Protein AF-A0A8C9TVV1-F1 (afdb_monomer)

Structure (mmCIF, N/CA/C/O backbone):
data_AF-A0A8C9TVV1-F1
#
_entry.id   AF-A0A8C9TVV1-F1
#
loop_
_atom_site.group_PDB
_atom_site.id
_atom_site.type_symbol
_atom_site.label_atom_id
_atom_site.label_alt_id
_atom_site.label_comp_id
_atom_site.label_asym_id
_atom_site.label_entity_id
_atom_site.label_seq_id
_atom_site.pdbx_PDB_ins_code
_atom_site.Cartn_x
_atom_site.Cartn_y
_atom_site.Cartn_z
_atom_site.occupancy
_atom_site.B_iso_or_equiv
_atom_site.auth_seq_id
_atom_site.auth_comp_id
_atom_site.auth_asym_id
_atom_site.auth_atom_id
_atom_site.pdbx_PDB_model_num
ATOM 1 N N . MET A 1 1 ? 16.830 4.412 -60.439 1.00 49.69 1 MET A N 1
ATOM 2 C CA . MET A 1 1 ? 17.272 4.684 -59.055 1.00 49.69 1 MET A CA 1
ATOM 3 C C . MET A 1 1 ? 18.413 3.735 -58.755 1.00 49.69 1 MET A C 1
ATOM 5 O O . MET A 1 1 ? 18.190 2.580 -58.413 1.00 49.69 1 MET A O 1
ATOM 9 N N . ASP A 1 2 ? 19.626 4.200 -59.016 1.00 54.34 2 ASP A N 1
ATOM 10 C CA . ASP A 1 2 ? 20.845 3.400 -59.011 1.00 54.34 2 ASP A CA 1
ATOM 11 C C . ASP A 1 2 ? 21.369 3.214 -57.581 1.00 54.34 2 ASP A C 1
ATOM 13 O O . ASP A 1 2 ? 22.139 4.023 -57.067 1.00 54.34 2 ASP A O 1
ATOM 17 N N . TYR A 1 3 ? 20.977 2.117 -56.930 1.00 61.72 3 TYR A N 1
ATOM 18 C CA . TYR A 1 3 ? 21.606 1.647 -55.690 1.00 61.72 3 TYR A CA 1
ATOM 19 C C . TYR A 1 3 ? 22.957 0.992 -56.003 1.00 61.72 3 TYR A C 1
ATOM 21 O O . TYR A 1 3 ? 23.136 -0.216 -55.888 1.00 61.72 3 TYR A O 1
ATOM 29 N N . ARG A 1 4 ? 23.914 1.798 -56.466 1.00 67.75 4 ARG A N 1
ATOM 30 C CA . ARG A 1 4 ? 25.254 1.331 -56.860 1.00 67.75 4 ARG A CA 1
ATOM 31 C C . ARG A 1 4 ? 26.333 1.632 -55.819 1.00 67.75 4 ARG A C 1
ATOM 33 O O . ARG A 1 4 ? 27.482 1.247 -56.005 1.00 67.75 4 ARG A O 1
ATOM 40 N N . SER A 1 5 ? 25.965 2.286 -54.716 1.00 75.81 5 SER A N 1
ATOM 41 C CA . SER A 1 5 ? 26.865 2.558 -53.598 1.00 75.81 5 SER A CA 1
ATOM 42 C C . SER A 1 5 ? 26.415 1.791 -52.351 1.00 75.81 5 SER A C 1
ATOM 44 O O . SER A 1 5 ? 25.309 2.044 -51.862 1.00 75.81 5 SER A O 1
ATOM 46 N N . PRO A 1 6 ? 27.246 0.886 -51.797 1.00 74.19 6 PRO A N 1
ATOM 47 C CA . PRO A 1 6 ? 26.905 0.142 -50.583 1.00 74.19 6 PRO A CA 1
ATOM 48 C C . PRO A 1 6 ? 26.660 1.077 -49.389 1.00 74.19 6 PRO A C 1
ATOM 50 O O . PRO A 1 6 ? 25.843 0.775 -48.525 1.00 74.19 6 PRO A O 1
ATOM 53 N N . ALA A 1 7 ? 27.279 2.261 -49.382 1.00 79.12 7 ALA A N 1
ATOM 54 C CA . ALA A 1 7 ? 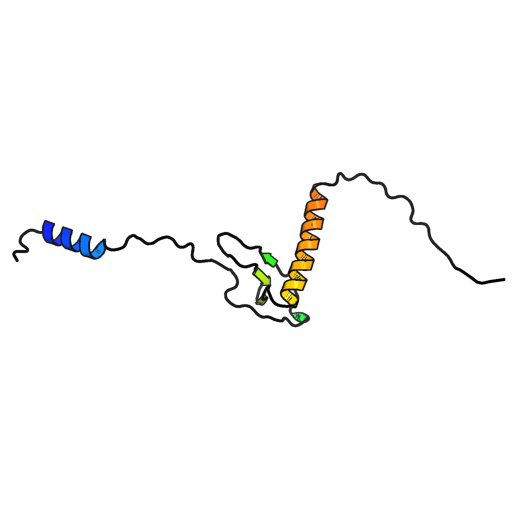27.049 3.282 -48.364 1.00 79.12 7 ALA A CA 1
ATOM 55 C C . ALA A 1 7 ? 25.610 3.829 -48.384 1.00 79.12 7 ALA A C 1
ATOM 57 O O . ALA A 1 7 ? 25.033 4.059 -47.328 1.00 79.12 7 ALA A O 1
ATOM 58 N N . ALA A 1 8 ? 24.998 3.985 -49.563 1.00 80.19 8 ALA A N 1
ATOM 59 C CA . ALA A 1 8 ? 23.624 4.482 -49.676 1.00 80.19 8 ALA A CA 1
ATOM 60 C C . ALA A 1 8 ? 22.602 3.470 -49.131 1.00 80.19 8 ALA A C 1
ATOM 62 O O . ALA A 1 8 ? 21.613 3.854 -48.510 1.00 80.19 8 ALA A O 1
ATOM 63 N N . VAL A 1 9 ? 22.875 2.174 -49.315 1.00 81.06 9 VAL A N 1
ATOM 64 C CA . VAL A 1 9 ? 22.060 1.086 -48.756 1.00 81.06 9 VAL A CA 1
ATOM 65 C C . VAL A 1 9 ? 22.163 1.071 -47.230 1.00 81.06 9 VAL A C 1
ATOM 67 O O . VAL A 1 9 ? 21.144 0.974 -46.552 1.00 81.06 9 VAL A O 1
ATOM 70 N N . LEU A 1 10 ? 23.373 1.234 -46.686 1.00 80.06 10 LEU A N 1
ATOM 71 C CA . LEU A 1 10 ? 23.598 1.300 -45.239 1.00 80.06 10 LEU A CA 1
ATOM 72 C C . LEU A 1 10 ? 22.923 2.522 -44.604 1.00 80.06 10 LEU A C 1
ATOM 74 O O . LEU A 1 10 ? 22.293 2.391 -43.559 1.00 80.06 10 LEU A O 1
ATOM 78 N N . ILE A 1 11 ? 22.994 3.688 -45.251 1.00 78.75 11 ILE A N 1
ATOM 79 C CA . ILE A 1 11 ? 22.336 4.912 -44.773 1.00 78.75 11 ILE A CA 1
ATOM 80 C C . ILE A 1 11 ? 20.809 4.745 -44.766 1.00 78.75 11 ILE A C 1
ATOM 82 O O . ILE A 1 11 ? 20.168 5.102 -43.781 1.00 78.75 11 ILE A O 1
ATOM 86 N N . MET A 1 12 ? 20.220 4.139 -45.804 1.00 76.62 12 MET A N 1
ATOM 87 C CA . MET A 1 12 ? 18.781 3.836 -45.828 1.00 76.62 12 MET A CA 1
ATOM 88 C C . MET A 1 12 ? 18.374 2.830 -44.742 1.00 76.62 12 MET A C 1
ATOM 90 O O . MET A 1 12 ? 17.334 3.007 -44.114 1.00 76.62 12 MET A O 1
ATOM 94 N N . LEU A 1 13 ? 19.198 1.815 -44.464 1.00 74.75 13 LEU A N 1
ATOM 95 C CA . LEU A 1 13 ? 18.976 0.860 -43.369 1.00 74.75 13 LEU A CA 1
ATOM 96 C C . LEU A 1 13 ? 19.018 1.530 -41.992 1.00 74.75 13 LEU A C 1
ATOM 98 O O . LEU A 1 13 ? 18.177 1.238 -41.149 1.00 74.75 13 LEU A O 1
ATOM 102 N N . VAL A 1 14 ? 19.953 2.456 -41.768 1.00 78.38 14 VAL A N 1
ATOM 103 C CA . VAL A 1 14 ? 20.040 3.221 -40.514 1.00 78.38 14 VAL A CA 1
ATOM 104 C C . VAL A 1 14 ? 18.848 4.165 -40.357 1.00 78.38 14 VAL A C 1
ATOM 106 O O . VAL A 1 14 ? 18.345 4.307 -39.251 1.00 78.38 14 VAL A O 1
ATOM 109 N N . LEU A 1 15 ? 18.347 4.766 -41.438 1.00 72.88 15 LEU A N 1
ATOM 110 C CA . LEU A 1 15 ? 17.142 5.602 -41.387 1.00 72.88 15 LEU A CA 1
ATOM 111 C C . LEU A 1 15 ? 15.863 4.779 -41.150 1.00 72.88 15 LEU A C 1
ATOM 113 O O . LEU A 1 15 ? 14.973 5.242 -40.445 1.00 72.88 15 LEU A O 1
ATOM 117 N N . LEU A 1 16 ? 15.788 3.554 -41.684 1.00 70.25 16 LEU A N 1
ATOM 118 C CA . LEU A 1 16 ? 14.673 2.624 -41.453 1.00 70.25 16 LEU A CA 1
ATOM 119 C C . LEU A 1 16 ? 14.710 1.973 -40.058 1.00 70.25 16 LEU A C 1
ATOM 121 O O . LEU A 1 16 ? 13.653 1.694 -39.502 1.00 70.25 16 LEU A O 1
ATOM 125 N N . CYS A 1 17 ? 15.898 1.748 -39.483 1.00 68.81 17 CYS A N 1
ATOM 126 C CA . CYS A 1 17 ? 16.068 1.185 -38.134 1.00 68.81 17 CYS A CA 1
ATOM 127 C C . CYS A 1 17 ? 16.210 2.241 -37.022 1.00 68.81 17 CYS A C 1
ATOM 129 O O . CYS A 1 17 ? 16.115 1.894 -35.849 1.00 68.81 17 CYS A O 1
ATOM 131 N N . GLY A 1 18 ? 16.501 3.496 -37.369 1.00 59.00 18 GLY A N 1
ATOM 132 C CA . GLY A 1 18 ? 16.783 4.589 -36.430 1.00 59.00 18 GLY A CA 1
ATOM 133 C C . GLY A 1 18 ? 15.601 5.522 -36.169 1.00 59.00 18 GLY A C 1
ATOM 134 O O . GLY A 1 18 ? 15.738 6.471 -35.397 1.00 59.00 18 GLY A O 1
ATOM 135 N N . GLY A 1 19 ? 14.454 5.275 -36.806 1.00 61.12 19 GLY A N 1
ATOM 136 C CA . GLY A 1 19 ? 13.196 5.921 -36.453 1.00 61.12 19 GLY A CA 1
ATOM 137 C C . GLY A 1 19 ? 12.737 5.455 -35.072 1.00 61.12 19 GLY A C 1
ATOM 138 O O . GLY A 1 19 ? 12.566 4.263 -34.849 1.00 61.12 19 GLY A O 1
ATOM 139 N N . ASP A 1 20 ? 12.546 6.419 -34.173 1.00 59.47 20 ASP A N 1
ATOM 140 C CA . ASP A 1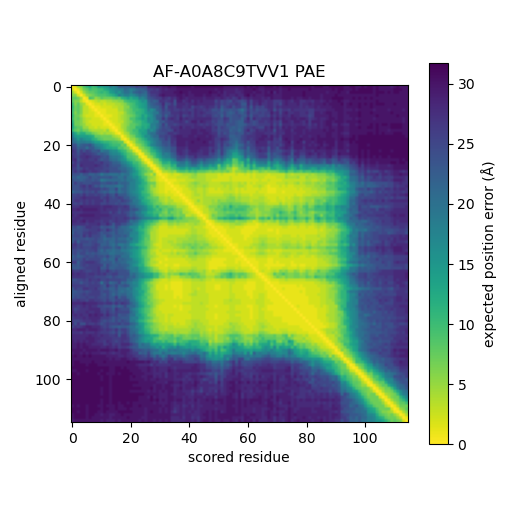 20 ? 11.942 6.287 -32.843 1.00 59.47 20 ASP A CA 1
ATOM 141 C C . ASP A 1 20 ? 12.825 5.740 -31.709 1.00 59.47 20 ASP A C 1
ATOM 143 O O . ASP A 1 20 ? 12.459 4.810 -30.995 1.00 59.47 20 ASP A O 1
ATOM 147 N N . LEU A 1 21 ? 13.921 6.446 -31.400 1.00 54.75 21 LEU A N 1
ATOM 148 C CA . LEU A 1 21 ? 14.432 6.496 -30.018 1.00 54.75 21 LEU A CA 1
ATOM 149 C C . LEU A 1 21 ? 13.896 7.725 -29.265 1.00 54.75 21 LEU A C 1
ATOM 151 O O . LEU A 1 21 ? 14.626 8.434 -28.584 1.00 54.75 21 LEU A O 1
ATOM 155 N N . ASN A 1 22 ? 12.588 7.963 -29.371 1.00 57.41 22 ASN A N 1
ATOM 156 C CA . ASN A 1 22 ? 11.836 8.748 -28.392 1.00 57.41 22 ASN A CA 1
ATOM 157 C C . ASN A 1 22 ? 11.054 7.791 -27.489 1.00 57.41 22 ASN A C 1
ATOM 159 O O . ASN A 1 22 ? 9.861 7.962 -27.251 1.00 57.41 22 ASN A O 1
ATOM 163 N N . THR A 1 23 ? 11.710 6.754 -26.966 1.00 51.62 23 THR A N 1
ATOM 164 C CA . THR A 1 23 ? 11.173 6.057 -25.801 1.00 51.62 23 THR A CA 1
ATOM 165 C C . THR A 1 23 ? 11.369 6.985 -24.614 1.00 51.62 23 THR A C 1
ATOM 167 O O . THR A 1 23 ? 12.354 6.883 -23.882 1.00 51.62 23 THR A O 1
ATOM 170 N N . ALA A 1 24 ? 10.441 7.930 -24.442 1.00 53.00 24 ALA A N 1
ATOM 171 C CA . ALA A 1 24 ? 10.196 8.512 -23.140 1.00 53.00 24 ALA A CA 1
ATOM 172 C C . ALA A 1 24 ? 10.088 7.324 -22.182 1.00 53.00 24 ALA A C 1
ATOM 174 O O . ALA A 1 24 ? 9.179 6.500 -22.316 1.00 53.00 24 ALA A O 1
ATOM 175 N N . MET A 1 25 ? 11.065 7.174 -21.285 1.00 52.25 25 MET A N 1
ATOM 176 C CA . MET A 1 25 ? 10.980 6.228 -20.184 1.00 52.25 25 MET A CA 1
ATOM 177 C C . MET A 1 25 ? 9.856 6.731 -19.282 1.00 52.25 25 MET A C 1
ATOM 179 O O . MET A 1 25 ? 10.087 7.377 -18.267 1.00 52.25 25 MET A O 1
ATOM 183 N N . SER A 1 26 ? 8.611 6.492 -19.691 1.00 54.25 26 SER A N 1
ATOM 184 C CA . SER A 1 26 ? 7.491 6.493 -18.776 1.00 54.25 26 SER A CA 1
ATOM 185 C C . SER A 1 26 ? 7.871 5.438 -17.755 1.00 54.25 26 SER A C 1
ATOM 187 O O . SER A 1 26 ? 7.995 4.257 -18.097 1.00 54.25 26 SER A O 1
ATOM 189 N N . ILE A 1 27 ? 8.186 5.878 -16.536 1.00 59.72 27 ILE A N 1
ATOM 190 C CA . ILE A 1 27 ? 8.309 4.999 -15.382 1.00 59.72 27 ILE A CA 1
ATOM 191 C C . ILE A 1 27 ? 6.943 4.329 -15.285 1.00 59.72 27 ILE A C 1
ATOM 193 O O . ILE A 1 27 ? 5.991 4.883 -14.746 1.00 59.72 27 ILE A O 1
ATOM 197 N N . ARG A 1 28 ? 6.809 3.181 -15.951 1.00 65.25 28 ARG A N 1
ATOM 198 C CA . ARG A 1 28 ? 5.597 2.382 -15.927 1.00 65.25 28 ARG A CA 1
ATOM 199 C C . ARG A 1 28 ? 5.431 1.995 -14.472 1.00 65.25 28 ARG A C 1
ATOM 201 O O . ARG A 1 28 ? 6.341 1.366 -13.932 1.00 65.25 28 ARG A O 1
ATOM 208 N N . GLU A 1 29 ? 4.340 2.426 -13.851 1.00 72.81 29 GLU A N 1
ATOM 209 C CA . GLU A 1 29 ? 4.110 2.161 -12.435 1.00 72.81 29 GLU A CA 1
ATOM 210 C C . GLU A 1 29 ? 4.324 0.664 -12.142 1.00 72.81 29 GLU A C 1
ATOM 212 O O . GLU A 1 29 ? 3.822 -0.212 -12.850 1.00 72.81 29 GLU A O 1
ATOM 217 N N . ARG A 1 30 ? 5.140 0.379 -11.128 1.00 82.31 30 ARG A N 1
ATOM 218 C CA . ARG A 1 30 ? 5.504 -0.947 -10.625 1.00 82.31 30 ARG A CA 1
ATOM 219 C C . ARG A 1 30 ? 4.878 -1.150 -9.252 1.00 82.31 30 ARG A C 1
ATOM 221 O O . ARG A 1 30 ? 5.566 -1.274 -8.244 1.00 82.31 30 ARG A O 1
ATOM 228 N N . CYS A 1 31 ? 3.556 -1.144 -9.231 1.00 89.19 31 CYS A N 1
ATOM 229 C CA . CYS A 1 31 ? 2.776 -1.536 -8.070 1.00 89.19 31 CYS A CA 1
ATOM 230 C C . CYS A 1 31 ? 2.895 -3.056 -7.842 1.00 89.19 31 CYS A C 1
ATOM 232 O O . CYS A 1 31 ? 2.821 -3.826 -8.797 1.00 89.19 31 CYS A O 1
ATOM 234 N N . GLU A 1 32 ? 3.050 -3.493 -6.588 1.00 90.06 32 GLU A N 1
ATOM 235 C CA . GLU A 1 32 ? 3.069 -4.920 -6.218 1.00 90.06 32 GLU A CA 1
ATOM 236 C C . GLU A 1 32 ? 1.697 -5.564 -6.468 1.00 90.06 32 GLU A C 1
ATOM 238 O O . GLU A 1 32 ? 1.574 -6.601 -7.116 1.00 90.06 32 GLU A O 1
ATOM 243 N N . CYS A 1 33 ? 0.644 -4.898 -6.002 1.00 90.94 33 CYS A N 1
ATOM 244 C CA . CYS A 1 33 ? -0.738 -5.285 -6.238 1.00 90.94 33 CYS A CA 1
ATOM 245 C C . CYS A 1 33 ? -1.211 -4.890 -7.642 1.00 90.94 33 CYS A C 1
ATOM 247 O O . CYS A 1 33 ? -1.354 -3.702 -7.934 1.00 90.94 33 CYS A O 1
ATOM 249 N N . LEU A 1 34 ? -1.511 -5.890 -8.476 1.00 89.00 34 LEU A N 1
ATOM 250 C CA . LEU A 1 34 ? -2.178 -5.714 -9.775 1.00 89.00 34 LEU A CA 1
ATOM 251 C C . LEU A 1 34 ? -3.705 -5.791 -9.657 1.00 89.00 34 LEU A C 1
ATOM 253 O O . LEU A 1 34 ? -4.423 -5.076 -10.348 1.00 89.00 34 LEU A O 1
ATOM 257 N N . GLU A 1 35 ? -4.193 -6.638 -8.753 1.00 90.94 35 GLU A N 1
ATOM 258 C CA . GLU A 1 35 ? -5.611 -6.813 -8.450 1.00 90.94 35 GLU A CA 1
ATOM 259 C C . GLU A 1 35 ? -5.845 -6.620 -6.955 1.00 90.94 35 GLU A C 1
ATOM 261 O O . GLU A 1 35 ? -4.955 -6.865 -6.139 1.00 90.94 35 GLU A O 1
ATOM 266 N N . THR A 1 36 ? -7.045 -6.173 -6.586 1.00 94.25 36 THR A N 1
ATOM 267 C CA . THR A 1 36 ? -7.407 -5.942 -5.186 1.00 94.25 36 THR A CA 1
ATOM 268 C C . THR A 1 36 ? -8.774 -6.525 -4.865 1.00 94.25 36 THR A C 1
ATOM 270 O O . THR A 1 36 ? -9.640 -6.630 -5.733 1.00 94.25 36 THR A O 1
ATOM 273 N N . VAL A 1 37 ? -8.977 -6.888 -3.600 1.00 93.81 37 VAL A N 1
ATOM 274 C CA . VAL A 1 37 ? -10.284 -7.290 -3.070 1.00 93.81 37 VAL A CA 1
ATOM 275 C C . VAL A 1 37 ? -10.815 -6.230 -2.112 1.00 93.81 37 VAL A C 1
ATOM 277 O O . VAL A 1 37 ? -10.059 -5.631 -1.350 1.00 93.81 37 VAL A O 1
ATOM 280 N N . ASP A 1 38 ? -12.127 -6.013 -2.095 1.00 93.81 38 ASP A N 1
ATOM 281 C CA . ASP A 1 38 ? -12.743 -5.006 -1.216 1.00 93.81 38 ASP A CA 1
ATOM 282 C C . ASP A 1 38 ? -12.977 -5.492 0.215 1.00 93.81 38 ASP A C 1
ATOM 284 O O . ASP A 1 38 ? -13.199 -4.695 1.135 1.00 93.81 38 ASP A O 1
ATOM 288 N N . LYS A 1 39 ? -12.999 -6.812 0.413 1.00 90.44 39 LYS A N 1
ATOM 289 C CA . LYS A 1 39 ? -13.342 -7.407 1.697 1.00 90.44 39 LYS A CA 1
ATOM 290 C C . LYS A 1 39 ? -12.616 -8.719 1.911 1.00 90.44 39 LYS A C 1
ATOM 292 O O . LYS A 1 39 ? -12.659 -9.619 1.080 1.00 90.44 39 LYS A O 1
ATOM 297 N N . LEU A 1 40 ? -12.048 -8.838 3.097 1.00 87.06 40 LEU A N 1
ATOM 298 C CA . LEU A 1 40 ? -11.463 -10.052 3.626 1.00 87.06 40 LEU A CA 1
ATOM 299 C C . LEU A 1 40 ? -12.340 -10.592 4.748 1.00 87.06 40 LEU A C 1
ATOM 301 O O . LEU A 1 40 ? -12.957 -9.849 5.526 1.00 87.06 40 LEU A O 1
ATOM 305 N N . THR A 1 41 ? -12.419 -11.916 4.810 1.00 86.00 41 THR A N 1
ATOM 306 C CA . THR A 1 41 ? -13.041 -12.601 5.944 1.00 86.00 41 THR A CA 1
ATOM 307 C C . THR A 1 41 ? -12.120 -12.523 7.158 1.00 86.00 41 THR A C 1
ATOM 309 O O . THR A 1 41 ? -10.907 -12.421 7.012 1.00 86.00 41 THR A O 1
ATOM 312 N N . TRP A 1 42 ? -12.674 -12.595 8.373 1.00 77.75 42 TRP A N 1
ATOM 313 C CA . TRP A 1 42 ? -11.906 -12.451 9.620 1.00 77.75 42 TRP A CA 1
ATOM 314 C C . TRP A 1 42 ? -10.674 -13.371 9.699 1.00 77.75 42 TRP A C 1
ATOM 316 O O . TRP A 1 42 ? -9.628 -12.960 10.180 1.00 77.75 42 TRP A O 1
ATOM 326 N N . ARG A 1 43 ? -10.763 -14.589 9.146 1.00 78.19 43 ARG A N 1
ATOM 327 C CA . ARG A 1 43 ? -9.653 -15.559 9.102 1.00 78.19 43 ARG A CA 1
ATOM 328 C C . ARG A 1 43 ? -8.492 -15.155 8.187 1.00 78.19 43 ARG A C 1
ATOM 330 O O . ARG A 1 43 ? -7.409 -15.703 8.325 1.00 78.19 43 ARG A O 1
ATOM 337 N N . GLN A 1 44 ? -8.725 -14.249 7.242 1.00 75.75 44 GLN A N 1
ATOM 338 C CA . GLN A 1 44 ? -7.727 -13.766 6.281 1.00 75.75 44 GLN A CA 1
ATOM 339 C C . GLN A 1 44 ? -7.071 -12.458 6.736 1.00 75.75 44 GLN A C 1
ATOM 341 O O . GLN A 1 44 ? -6.179 -11.950 6.060 1.00 75.75 44 GLN A O 1
ATOM 346 N N . ILE A 1 45 ? -7.520 -11.896 7.862 1.00 73.12 45 ILE A N 1
ATOM 347 C CA . ILE A 1 45 ? -6.927 -10.700 8.447 1.00 73.12 45 ILE A CA 1
ATOM 348 C C . ILE A 1 45 ? -5.682 -11.143 9.230 1.00 73.12 45 ILE A C 1
ATOM 350 O O . ILE A 1 45 ? -5.762 -11.409 10.425 1.00 73.12 45 ILE A O 1
ATOM 354 N N . THR A 1 46 ? -4.558 -11.304 8.531 1.00 75.31 46 THR A N 1
ATOM 355 C CA . THR A 1 46 ? -3.234 -11.578 9.130 1.00 75.31 46 THR A CA 1
ATOM 356 C C . THR A 1 46 ? -2.345 -10.335 9.016 1.00 75.31 46 THR A C 1
ATOM 358 O O . THR A 1 46 ? -2.866 -9.262 8.724 1.00 75.31 46 THR A O 1
ATOM 361 N N . ASP A 1 47 ? -1.035 -10.437 9.270 1.00 81.00 47 ASP A N 1
ATOM 362 C CA . ASP A 1 47 ? -0.109 -9.300 9.146 1.00 81.00 47 ASP A CA 1
ATOM 363 C C . ASP A 1 47 ? -0.186 -8.661 7.751 1.00 81.00 47 ASP A C 1
ATOM 365 O O . ASP A 1 47 ? 0.272 -9.234 6.760 1.00 81.00 47 ASP A O 1
ATOM 369 N N . PHE A 1 48 ? -0.792 -7.472 7.682 1.00 87.31 48 PHE A N 1
ATOM 370 C CA . PHE A 1 48 ? -0.788 -6.639 6.486 1.00 87.31 48 PHE A CA 1
ATOM 371 C C . PHE A 1 48 ? 0.402 -5.700 6.524 1.00 87.31 48 PHE A C 1
ATOM 373 O O . PHE A 1 48 ? 0.677 -5.054 7.536 1.00 87.31 48 PHE A O 1
ATOM 380 N N . GLN A 1 49 ? 1.035 -5.549 5.373 1.00 90.38 49 GLN A N 1
ATOM 381 C CA . GLN A 1 49 ? 1.966 -4.478 5.106 1.00 90.38 49 GLN A CA 1
ATOM 382 C C . GLN A 1 49 ? 1.223 -3.350 4.390 1.00 90.38 49 GLN A C 1
ATOM 384 O O . GLN A 1 49 ? 0.534 -3.567 3.391 1.00 90.38 49 GLN A O 1
ATOM 389 N N . VAL A 1 50 ? 1.356 -2.140 4.928 1.00 92.00 50 VAL A N 1
ATOM 390 C CA . VAL A 1 50 ? 0.869 -0.917 4.292 1.00 92.00 50 VAL A CA 1
ATOM 391 C C . VAL A 1 50 ? 2.068 -0.218 3.667 1.00 92.00 50 VAL A C 1
ATOM 393 O O . VAL A 1 50 ? 2.950 0.260 4.380 1.00 92.00 50 VAL A O 1
ATOM 396 N N . THR A 1 51 ? 2.095 -0.167 2.340 1.00 91.75 51 THR A N 1
ATOM 397 C CA . THR A 1 51 ? 3.126 0.521 1.561 1.00 91.75 51 THR A CA 1
ATOM 398 C C . THR A 1 51 ? 2.551 1.847 1.057 1.00 91.75 51 THR A C 1
ATOM 400 O O . THR A 1 51 ? 1.545 1.839 0.340 1.00 91.75 51 THR A O 1
ATOM 403 N N . PRO A 1 52 ? 3.124 3.002 1.439 1.00 91.56 52 PRO A N 1
ATOM 404 C CA . PRO A 1 52 ? 2.642 4.303 0.988 1.00 91.56 52 PRO A CA 1
ATOM 405 C C . PRO A 1 52 ? 2.932 4.529 -0.503 1.00 91.56 52 PRO A C 1
ATOM 407 O O . PRO A 1 52 ? 3.724 3.817 -1.119 1.00 91.56 52 PRO A O 1
ATOM 410 N N . ARG A 1 53 ? 2.300 5.561 -1.074 1.00 91.75 53 ARG A N 1
ATOM 411 C CA . ARG A 1 53 ? 2.553 5.993 -2.458 1.00 91.75 53 ARG A CA 1
ATOM 412 C C . ARG A 1 53 ? 4.034 6.326 -2.659 1.00 91.75 53 ARG A C 1
ATOM 414 O O . ARG A 1 53 ? 4.668 6.895 -1.771 1.00 91.75 53 ARG A O 1
ATOM 421 N N . SER A 1 54 ? 4.557 6.019 -3.839 1.00 88.88 54 SER A N 1
ATOM 422 C CA . SER A 1 54 ? 5.934 6.299 -4.253 1.00 88.88 54 SER A CA 1
ATOM 423 C C . SER A 1 54 ? 5.995 6.708 -5.728 1.00 88.88 54 SER A C 1
ATOM 425 O O . SER A 1 54 ? 5.013 6.580 -6.454 1.00 88.88 54 SER A O 1
ATOM 427 N N . GLU A 1 55 ? 7.166 7.144 -6.196 1.00 88.25 55 GLU A N 1
ATOM 428 C CA . GLU A 1 55 ? 7.417 7.440 -7.619 1.00 88.25 55 GLU A CA 1
ATOM 429 C C . GLU A 1 55 ? 7.208 6.220 -8.529 1.00 88.25 55 GLU A C 1
ATOM 431 O O . GLU A 1 55 ? 6.922 6.361 -9.714 1.00 88.25 55 GLU A O 1
ATOM 436 N N . LEU A 1 56 ? 7.340 5.013 -7.967 1.00 88.25 56 LEU A N 1
ATOM 437 C CA . LEU A 1 56 ? 7.140 3.761 -8.685 1.00 88.25 56 LEU A CA 1
ATOM 438 C C . LEU A 1 56 ? 5.690 3.274 -8.618 1.00 88.25 56 LEU A C 1
ATOM 440 O O . LEU A 1 56 ? 5.299 2.481 -9.460 1.00 88.25 56 LEU A O 1
ATOM 444 N N . CYS A 1 57 ? 4.888 3.707 -7.646 1.00 89.12 57 CYS A N 1
ATOM 445 C CA . CYS A 1 57 ? 3.489 3.304 -7.521 1.00 89.12 57 CYS A CA 1
ATOM 446 C C . CYS A 1 57 ? 2.681 4.420 -6.856 1.00 89.12 57 CYS A C 1
ATOM 448 O O . CYS A 1 57 ? 2.836 4.689 -5.662 1.00 89.12 57 CYS A O 1
ATOM 450 N N . ASN A 1 58 ? 1.774 5.045 -7.606 1.00 89.44 58 ASN A N 1
ATOM 451 C CA . ASN A 1 58 ? 1.009 6.206 -7.143 1.00 89.44 58 ASN A CA 1
ATOM 452 C C . ASN A 1 58 ? -0.214 5.830 -6.273 1.00 89.44 58 ASN A C 1
ATOM 454 O O . ASN A 1 58 ? -1.074 6.656 -5.958 1.00 89.44 58 ASN A O 1
ATOM 458 N N . SER A 1 59 ? -0.311 4.570 -5.851 1.00 89.19 59 SER A N 1
ATOM 459 C CA . SER A 1 59 ? -1.386 4.069 -4.995 1.00 89.19 59 SER A CA 1
ATOM 460 C C . SER A 1 59 ? -0.831 3.543 -3.672 1.00 89.19 59 SER A C 1
ATOM 462 O O . SER A 1 59 ? 0.301 3.074 -3.601 1.00 89.19 59 SER A O 1
ATOM 464 N N . VAL A 1 60 ? -1.614 3.672 -2.596 1.00 93.50 60 VAL A N 1
ATOM 465 C CA . VAL A 1 60 ? -1.289 3.009 -1.325 1.00 93.50 60 VAL A CA 1
ATOM 466 C C . VAL A 1 60 ? -1.566 1.525 -1.509 1.00 93.50 60 VAL A C 1
ATOM 468 O O . VAL A 1 60 ? -2.641 1.162 -1.983 1.00 93.50 60 VAL A O 1
ATOM 471 N N . GLN A 1 61 ? -0.632 0.669 -1.114 1.00 94.31 61 GLN A N 1
ATOM 472 C CA . GLN A 1 61 ? -0.800 -0.775 -1.223 1.00 94.31 61 GLN A CA 1
ATOM 473 C C . GLN A 1 61 ? -1.005 -1.379 0.157 1.00 94.31 61 GLN A C 1
ATOM 475 O O . GLN A 1 61 ? -0.260 -1.089 1.090 1.00 94.31 61 GLN A O 1
ATOM 480 N N . ILE A 1 62 ? -2.035 -2.210 0.289 1.00 93.81 62 ILE A N 1
ATOM 481 C CA . ILE A 1 62 ? -2.291 -2.990 1.498 1.00 93.81 62 ILE A CA 1
ATOM 482 C C . ILE A 1 62 ? -2.162 -4.447 1.090 1.00 93.81 62 ILE A C 1
ATOM 484 O O . ILE A 1 62 ? -3.092 -5.026 0.528 1.00 93.81 62 ILE A O 1
ATOM 488 N N . THR A 1 63 ? -0.988 -5.016 1.327 1.00 91.81 63 THR A N 1
ATOM 489 C CA . THR A 1 63 ? -0.656 -6.381 0.922 1.00 91.81 63 THR A CA 1
ATOM 490 C C . THR A 1 63 ? -0.578 -7.283 2.143 1.00 91.81 63 THR A C 1
ATOM 492 O O . THR A 1 63 ? -0.159 -6.895 3.231 1.00 91.81 63 THR A O 1
ATOM 495 N N . ASN A 1 64 ? -1.036 -8.503 1.964 1.00 86.81 64 ASN A N 1
ATOM 496 C CA . ASN A 1 64 ? -0.756 -9.652 2.803 1.00 86.81 64 ASN A CA 1
ATOM 497 C C . ASN A 1 64 ? -0.187 -10.699 1.846 1.00 86.81 64 ASN A C 1
ATOM 499 O O . ASN A 1 64 ? -0.596 -10.704 0.691 1.00 86.81 64 ASN A O 1
ATOM 503 N N . GLN A 1 65 ? 0.703 -11.587 2.298 1.00 80.12 65 GLN A N 1
ATOM 504 C CA . GLN A 1 65 ? 1.495 -12.553 1.507 1.00 80.12 65 GLN A CA 1
ATOM 505 C C . GLN A 1 65 ? 0.808 -13.199 0.281 1.00 80.12 65 GLN A C 1
ATOM 507 O O . GLN A 1 65 ? 1.493 -13.704 -0.604 1.00 80.12 65 GLN A O 1
ATOM 512 N N . LYS A 1 66 ? -0.529 -13.264 0.246 1.00 83.00 66 LYS A N 1
ATOM 513 C CA . LYS A 1 66 ? -1.330 -13.836 -0.844 1.00 83.00 66 LYS A CA 1
ATOM 514 C C . LYS A 1 66 ? -2.400 -12.909 -1.430 1.00 83.00 66 LYS A C 1
ATOM 516 O O . LYS A 1 66 ? -3.005 -13.283 -2.429 1.00 83.00 66 LYS A O 1
ATOM 521 N N . VAL A 1 67 ? -2.723 -11.784 -0.790 1.00 89.25 67 VAL A N 1
ATOM 522 C CA . VAL A 1 67 ? -3.885 -10.964 -1.158 1.00 89.25 67 VAL A CA 1
ATOM 523 C C . VAL A 1 67 ? -3.610 -9.482 -0.964 1.00 89.25 67 VAL A C 1
ATOM 525 O O . VAL A 1 67 ? -3.150 -9.052 0.090 1.00 89.25 67 VAL A O 1
ATOM 528 N N . CYS A 1 68 ? -4.016 -8.701 -1.956 1.00 93.25 68 CYS A N 1
ATOM 529 C CA . CYS A 1 68 ? -4.041 -7.253 -1.891 1.00 93.25 68 CYS A CA 1
ATOM 530 C C . CYS A 1 68 ? -5.445 -6.752 -1.555 1.00 93.25 68 CYS A C 1
ATOM 532 O O . CYS A 1 68 ? -6.420 -7.072 -2.237 1.00 93.25 68 CYS A O 1
ATOM 534 N N . LEU A 1 69 ? -5.556 -5.956 -0.498 1.00 94.00 69 LEU A N 1
ATOM 535 C CA . LEU A 1 69 ? -6.800 -5.314 -0.098 1.00 94.00 69 LEU A CA 1
ATOM 536 C C . LEU A 1 69 ? -6.903 -3.934 -0.755 1.00 94.00 69 LEU A C 1
ATOM 538 O O . LEU A 1 69 ? -5.943 -3.165 -0.761 1.00 94.00 69 LEU A O 1
ATOM 542 N N . ASN A 1 70 ? -8.088 -3.595 -1.258 1.00 95.38 70 ASN A N 1
ATOM 543 C CA . ASN A 1 70 ? -8.352 -2.277 -1.816 1.00 95.38 70 ASN A CA 1
ATOM 544 C C . ASN A 1 70 ? -8.229 -1.207 -0.708 1.00 95.38 70 ASN A C 1
ATOM 546 O O . ASN A 1 70 ? -9.020 -1.246 0.249 1.00 95.38 70 ASN A O 1
ATOM 550 N N . PRO A 1 71 ? -7.302 -0.234 -0.821 1.00 94.12 71 PRO A N 1
ATOM 551 C CA . PRO A 1 71 ? -7.145 0.835 0.165 1.00 94.12 71 PRO A CA 1
ATOM 552 C C . PRO A 1 71 ? -8.409 1.688 0.318 1.00 94.12 71 PRO A C 1
ATOM 554 O O . PRO A 1 71 ? -8.701 2.157 1.419 1.00 94.12 71 PRO A O 1
ATOM 557 N N . GLU A 1 72 ? -9.211 1.826 -0.739 1.00 95.88 72 GLU A N 1
ATOM 558 C CA . GLU A 1 72 ? -10.417 2.653 -0.729 1.00 95.88 72 GLU A CA 1
ATOM 559 C C . GLU A 1 72 ? -11.640 1.969 -0.107 1.00 95.88 72 GLU A C 1
ATOM 561 O O . GLU A 1 72 ? -12.633 2.634 0.222 1.00 95.88 72 GLU A O 1
ATOM 566 N N . SER A 1 73 ? -11.558 0.655 0.117 1.00 95.50 73 SER A N 1
ATOM 567 C CA . SER A 1 73 ? -12.604 -0.118 0.781 1.00 95.50 73 SER A CA 1
ATOM 568 C C . SER A 1 73 ? -12.778 0.293 2.250 1.00 95.50 73 SER A C 1
ATOM 570 O O . SER A 1 73 ? -11.885 0.855 2.891 1.00 95.50 73 SER A O 1
ATOM 572 N N . ARG A 1 74 ? -13.930 -0.042 2.854 1.00 95.00 74 ARG A N 1
ATOM 573 C CA . ARG A 1 74 ? -14.158 0.211 4.292 1.00 95.00 74 ARG A CA 1
ATOM 574 C C . ARG A 1 74 ? -13.106 -0.458 5.180 1.00 95.00 74 ARG A C 1
ATOM 576 O O . ARG A 1 74 ? -12.752 0.105 6.213 1.00 95.00 74 ARG A O 1
ATOM 583 N N . GLN A 1 75 ? -12.663 -1.666 4.827 1.00 91.88 75 GLN A N 1
ATOM 584 C CA . GLN A 1 75 ? -11.622 -2.365 5.583 1.00 91.88 75 GLN A CA 1
ATOM 585 C C . GLN A 1 75 ? -10.250 -1.733 5.336 1.00 91.88 75 GLN A C 1
ATOM 587 O O . GLN A 1 75 ? -9.545 -1.467 6.306 1.00 91.88 75 GLN A O 1
ATOM 592 N N . GLY A 1 76 ? -9.922 -1.398 4.085 1.00 93.38 76 GLY A N 1
ATOM 593 C CA . GLY A 1 76 ? -8.673 -0.723 3.730 1.00 93.38 76 GLY A CA 1
ATOM 594 C C . GLY A 1 76 ? -8.489 0.593 4.481 1.00 93.38 76 GLY A C 1
ATOM 595 O O . GLY A 1 76 ? -7.455 0.808 5.109 1.00 93.38 76 GLY A O 1
ATOM 596 N N . LYS A 1 77 ? -9.532 1.427 4.543 1.00 95.12 77 LYS A N 1
ATOM 597 C CA . LYS A 1 77 ? -9.520 2.686 5.312 1.00 95.12 77 LYS A CA 1
ATOM 598 C C . LYS A 1 77 ? -9.304 2.465 6.809 1.00 95.12 77 LYS A C 1
ATOM 600 O O . LYS A 1 77 ? -8.560 3.207 7.442 1.00 95.12 77 LYS A O 1
ATOM 605 N N . LYS A 1 78 ? -9.917 1.427 7.390 1.00 92.31 78 LYS A N 1
ATOM 606 C CA . LYS A 1 78 ? -9.702 1.081 8.806 1.00 92.31 78 LYS A CA 1
ATOM 607 C C . LYS A 1 78 ? -8.260 0.656 9.075 1.00 92.31 78 LYS A C 1
ATOM 609 O O . LYS A 1 78 ? -7.691 1.108 10.063 1.00 92.31 78 LYS A O 1
ATOM 614 N N . ILE A 1 79 ? -7.681 -0.174 8.208 1.00 90.62 79 ILE A N 1
ATOM 615 C CA . ILE A 1 79 ? -6.287 -0.618 8.337 1.00 90.62 79 ILE A CA 1
ATOM 616 C C . ILE A 1 79 ? -5.336 0.574 8.212 1.00 90.62 79 ILE A C 1
ATOM 618 O O . ILE A 1 79 ? -4.490 0.750 9.084 1.00 90.62 79 ILE A O 1
ATOM 622 N N . GLN A 1 80 ? -5.529 1.442 7.213 1.00 92.62 80 GLN A N 1
ATOM 623 C CA . GLN A 1 80 ? -4.729 2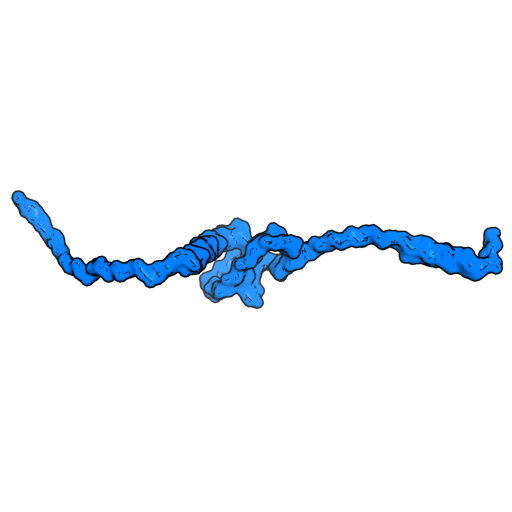.662 7.052 1.00 92.62 80 GLN A CA 1
ATOM 624 C C . GLN A 1 80 ? -4.801 3.566 8.287 1.00 92.62 80 GLN A C 1
ATOM 626 O O . GLN A 1 80 ? -3.776 4.044 8.759 1.00 92.62 80 GLN A O 1
ATOM 631 N N . ASN A 1 81 ? -5.988 3.758 8.866 1.00 92.25 81 ASN A N 1
ATOM 632 C CA . ASN A 1 81 ? -6.139 4.575 10.071 1.00 92.25 81 ASN A CA 1
ATOM 633 C C . ASN A 1 81 ? -5.404 3.982 11.281 1.00 92.25 81 ASN A C 1
ATOM 635 O O . ASN A 1 81 ? -4.78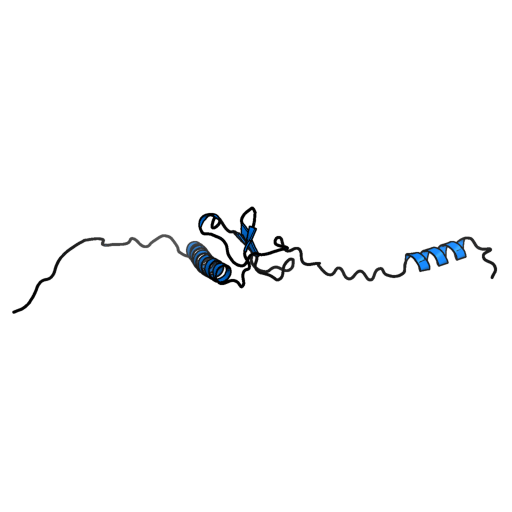4 4.723 12.044 1.00 92.25 81 ASN A O 1
ATOM 639 N N . CYS A 1 82 ? -5.467 2.661 11.466 1.00 89.62 82 CYS A N 1
ATOM 640 C CA . CYS A 1 82 ? -4.708 1.987 12.518 1.00 89.62 82 CYS A CA 1
ATOM 641 C C . CYS A 1 82 ? -3.202 2.138 12.291 1.00 89.62 82 CYS A C 1
ATOM 643 O O . CYS A 1 82 ? -2.491 2.515 13.218 1.00 89.62 82 CYS A O 1
ATOM 645 N N . TRP A 1 83 ? -2.745 1.916 11.058 1.00 89.19 83 TRP A N 1
ATOM 646 C CA . TRP A 1 83 ? -1.339 2.040 10.687 1.00 89.19 83 TRP A CA 1
ATOM 647 C C . TRP A 1 83 ? -0.815 3.466 10.885 1.00 89.19 83 TRP A C 1
ATOM 649 O O . TRP A 1 83 ? 0.228 3.639 11.500 1.00 89.19 83 TRP A O 1
ATOM 659 N N . ASN A 1 84 ? -1.567 4.492 10.479 1.00 89.12 84 ASN A N 1
ATOM 660 C CA . ASN A 1 84 ? -1.196 5.896 10.689 1.00 89.12 84 ASN A CA 1
ATOM 661 C C . ASN A 1 84 ? -1.053 6.240 12.179 1.00 89.12 84 ASN A C 1
ATOM 663 O O . ASN A 1 84 ? -0.161 6.997 12.559 1.00 89.12 84 ASN A O 1
ATOM 667 N N . ARG A 1 85 ? -1.916 5.677 13.036 1.00 87.25 85 ARG A N 1
ATOM 668 C CA . ARG A 1 85 ? -1.822 5.865 14.488 1.00 87.25 85 ARG A CA 1
ATOM 669 C C . ARG A 1 85 ? -0.579 5.184 15.060 1.00 87.25 85 ARG A C 1
ATOM 671 O O . ARG A 1 85 ? 0.117 5.799 15.859 1.00 87.25 85 ARG A O 1
ATOM 678 N N . ASP A 1 86 ? -0.289 3.953 14.648 1.00 83.12 86 ASP A N 1
ATOM 679 C CA . ASP A 1 86 ? 0.915 3.229 15.078 1.00 83.12 86 ASP A CA 1
ATOM 680 C C . ASP A 1 86 ? 2.201 3.897 14.575 1.00 83.12 86 ASP A C 1
ATOM 682 O O . ASP A 1 86 ? 3.134 4.107 15.347 1.00 83.12 86 ASP A O 1
ATOM 686 N N . ALA A 1 87 ? 2.231 4.321 13.310 1.00 80.31 87 ALA A N 1
ATOM 687 C CA . ALA A 1 87 ? 3.346 5.056 12.724 1.00 80.31 87 ALA A CA 1
ATOM 688 C C . ALA A 1 87 ? 3.621 6.360 13.490 1.00 80.31 87 ALA A C 1
ATOM 690 O O . ALA A 1 87 ? 4.774 6.650 13.809 1.00 80.31 87 ALA A O 1
ATOM 691 N N . ALA A 1 88 ? 2.575 7.103 13.870 1.00 73.62 88 ALA A N 1
ATOM 692 C CA . ALA A 1 88 ? 2.711 8.296 14.705 1.00 73.62 88 ALA A CA 1
ATOM 693 C C . ALA A 1 88 ? 3.255 7.975 16.110 1.00 73.62 88 ALA A C 1
ATOM 695 O O . ALA A 1 88 ? 4.094 8.708 16.632 1.00 73.62 88 ALA A O 1
ATOM 696 N N . LEU A 1 89 ? 2.831 6.862 16.719 1.00 73.25 89 LEU A N 1
ATOM 697 C CA . LEU A 1 89 ? 3.351 6.420 18.018 1.00 73.25 89 LEU A CA 1
ATOM 698 C C . LEU A 1 89 ? 4.826 6.004 17.941 1.00 73.25 89 LEU A C 1
ATOM 700 O O . LEU A 1 89 ? 5.603 6.309 18.847 1.00 73.25 89 LEU A O 1
ATOM 704 N N . HIS A 1 90 ? 5.230 5.331 16.864 1.00 64.56 90 HIS A N 1
ATOM 705 C CA . HIS A 1 90 ? 6.623 4.959 16.633 1.00 64.56 90 HIS A CA 1
ATOM 706 C C . HIS A 1 90 ? 7.510 6.173 16.348 1.00 64.56 90 HIS A C 1
ATOM 708 O O . HIS A 1 90 ? 8.623 6.233 16.869 1.00 64.56 90 HIS A O 1
ATOM 714 N N . PHE A 1 91 ? 7.001 7.159 15.608 1.00 55.56 91 PHE A N 1
ATOM 715 C CA . PHE A 1 91 ? 7.694 8.421 15.366 1.00 55.56 91 PHE A CA 1
ATOM 716 C C . PHE A 1 91 ? 7.880 9.232 16.663 1.00 55.56 91 PHE A C 1
ATOM 718 O O . PHE A 1 91 ? 8.978 9.702 16.951 1.00 55.56 91 PHE A O 1
ATOM 725 N N . HIS A 1 92 ? 6.862 9.296 17.529 1.00 51.38 92 HIS A N 1
ATOM 726 C CA . HIS A 1 92 ? 7.000 9.943 18.841 1.00 51.38 92 HIS A CA 1
ATOM 727 C C . HIS A 1 92 ? 7.935 9.193 19.801 1.00 51.38 92 HIS A C 1
ATOM 729 O O . HIS A 1 92 ? 8.612 9.819 20.618 1.00 51.38 92 HIS A O 1
ATOM 735 N N . ARG A 1 93 ? 8.027 7.860 19.707 1.00 46.16 93 ARG A N 1
ATOM 736 C CA . ARG A 1 93 ? 8.949 7.071 20.541 1.00 46.16 93 ARG A CA 1
ATOM 737 C C . ARG A 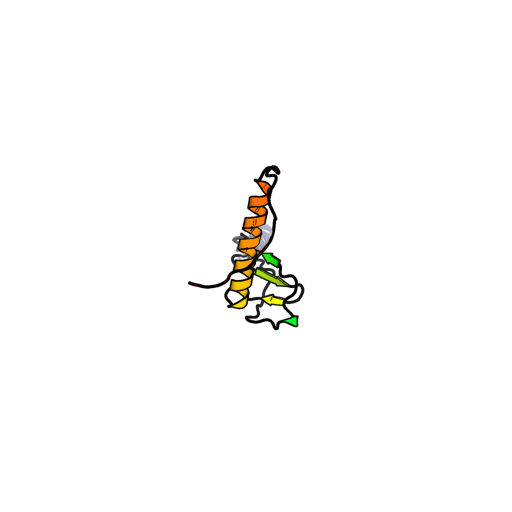1 93 ? 10.424 7.361 20.227 1.00 46.16 93 ARG A C 1
ATOM 739 O O . ARG A 1 93 ? 11.250 7.201 21.125 1.00 46.16 93 ARG A O 1
ATOM 746 N N . SER A 1 94 ? 10.769 7.802 19.014 1.00 45.69 94 SER A N 1
ATOM 747 C CA . SER A 1 94 ? 12.144 8.227 18.691 1.00 45.69 94 SER A CA 1
ATOM 748 C C . SER A 1 94 ? 12.553 9.574 19.301 1.00 45.69 94 SER A C 1
ATOM 750 O O . SER A 1 94 ? 13.745 9.865 19.321 1.00 45.69 94 SER A O 1
ATOM 752 N N . GLU A 1 95 ? 11.617 10.364 19.842 1.00 48.59 95 GLU A N 1
ATOM 753 C CA . GLU A 1 95 ? 11.893 11.723 20.341 1.00 48.59 95 GLU A CA 1
ATOM 754 C C . GLU A 1 95 ? 11.676 11.914 21.853 1.00 48.59 95 GLU A C 1
ATOM 756 O O . GLU A 1 95 ? 12.020 12.964 22.391 1.00 48.59 95 GLU A O 1
ATOM 761 N N . THR A 1 96 ? 11.161 10.923 22.590 1.00 47.66 96 THR A N 1
ATOM 762 C CA . THR A 1 96 ? 11.003 11.060 24.050 1.00 47.66 96 THR A CA 1
ATOM 763 C C . THR A 1 96 ? 12.228 10.529 24.810 1.00 47.66 96 THR A C 1
ATOM 765 O O . THR A 1 96 ? 12.431 9.308 24.828 1.00 47.66 96 THR A O 1
ATOM 768 N N . PRO A 1 97 ? 13.031 11.373 25.496 1.00 40.81 97 PRO A N 1
ATOM 769 C CA . PRO A 1 97 ? 14.010 10.887 26.461 1.00 40.81 97 PRO A CA 1
ATOM 770 C C . PRO A 1 97 ? 13.292 10.120 27.579 1.00 40.81 97 PRO A C 1
ATOM 772 O O . P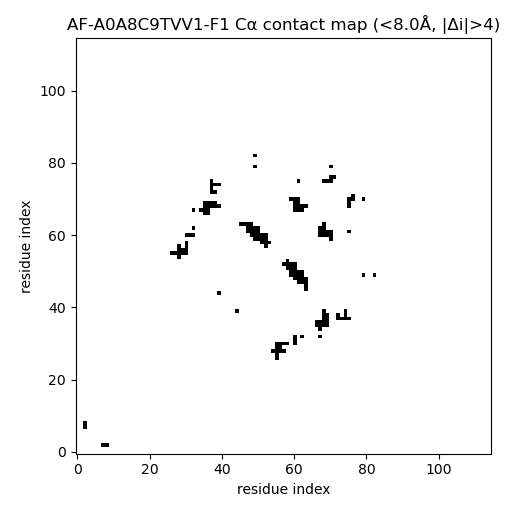RO A 1 97 ? 12.336 10.603 28.185 1.00 40.81 97 PRO A O 1
ATOM 775 N N . LYS A 1 98 ? 13.757 8.895 27.848 1.00 51.09 98 LYS A N 1
ATOM 776 C CA . LYS A 1 98 ? 13.297 8.055 28.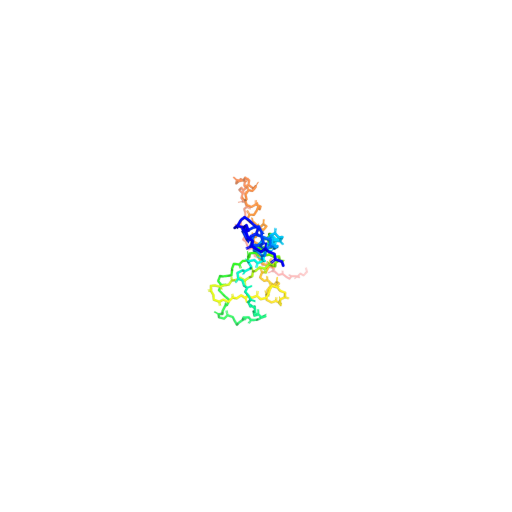960 1.00 51.09 98 LYS A CA 1
ATOM 777 C C . LYS A 1 98 ? 13.658 8.712 30.294 1.00 51.09 98 LYS A C 1
ATOM 779 O O . LYS A 1 98 ? 14.701 8.389 30.851 1.00 51.09 98 LYS A O 1
ATOM 784 N N . ASN A 1 99 ? 12.821 9.598 30.823 1.00 48.34 99 ASN A N 1
ATOM 785 C CA . ASN A 1 99 ? 12.781 9.828 32.265 1.00 48.34 99 ASN A CA 1
ATOM 786 C C . ASN A 1 99 ? 11.483 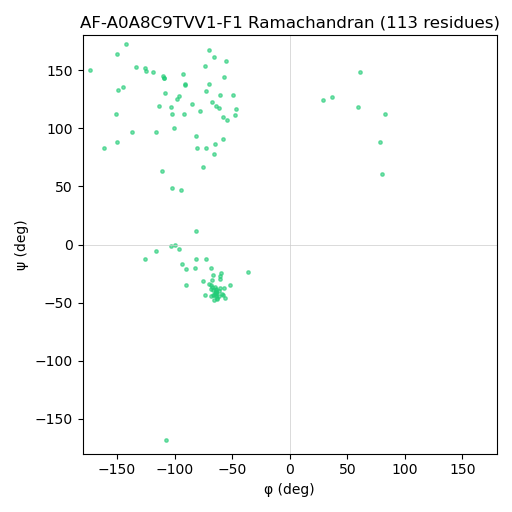10.513 32.698 1.00 48.34 99 ASN A C 1
ATOM 788 O O . ASN A 1 99 ? 11.443 11.726 32.863 1.00 48.34 99 ASN A O 1
ATOM 792 N N . ILE A 1 100 ? 10.421 9.733 32.896 1.00 44.28 100 ILE A N 1
ATOM 793 C CA . ILE A 1 100 ? 9.351 10.129 33.815 1.00 44.28 100 ILE A CA 1
ATOM 794 C C . ILE A 1 100 ? 8.979 8.892 34.627 1.00 44.28 100 ILE A C 1
ATOM 796 O O . ILE A 1 100 ? 8.223 8.026 34.189 1.00 44.28 100 ILE A O 1
ATOM 800 N N . THR A 1 101 ? 9.573 8.814 35.815 1.00 46.31 101 THR A N 1
ATOM 801 C CA . THR A 1 101 ? 9.075 8.053 36.959 1.00 46.31 101 THR A CA 1
ATOM 802 C C . THR A 1 101 ? 7.587 8.348 37.138 1.00 46.31 101 THR A C 1
ATOM 804 O O . THR A 1 101 ? 7.210 9.487 37.397 1.00 46.31 101 THR A O 1
ATOM 807 N N . SER A 1 102 ? 6.740 7.332 36.980 1.00 30.58 102 SER A N 1
ATOM 808 C CA . SER A 1 102 ? 5.313 7.406 37.296 1.00 30.58 102 SER A CA 1
ATOM 809 C C . SER A 1 102 ? 5.121 7.118 38.787 1.00 30.58 102 SER A C 1
ATOM 811 O O . SER A 1 102 ? 5.516 6.038 39.233 1.00 30.58 102 SER A O 1
ATOM 813 N N . PRO A 1 103 ? 4.541 8.038 39.579 1.00 38.28 103 PRO A N 1
ATOM 814 C CA . PRO A 1 103 ? 4.031 7.707 40.893 1.00 38.28 103 PRO A CA 1
ATOM 815 C C . PRO A 1 103 ? 2.540 7.346 40.827 1.00 38.28 103 PRO A C 1
ATOM 817 O O . PRO A 1 103 ? 1.763 7.946 40.088 1.00 38.28 103 PRO A O 1
ATOM 820 N N . ALA A 1 104 ? 2.188 6.414 41.713 1.00 33.91 104 ALA A N 1
ATOM 821 C CA . ALA A 1 104 ? 0.864 6.127 42.257 1.00 33.91 104 ALA A CA 1
ATOM 822 C C . ALA A 1 104 ? -0.119 5.324 41.385 1.00 33.91 104 ALA A C 1
ATOM 824 O O . ALA A 1 104 ? -1.016 5.848 40.729 1.00 33.91 104 ALA A O 1
ATOM 825 N N . HIS A 1 105 ? -0.016 4.002 41.536 1.00 34.69 105 HIS A N 1
ATOM 826 C CA . HIS A 1 105 ? -1.162 3.103 41.557 1.00 34.69 105 HIS A CA 1
ATOM 827 C C . HIS A 1 105 ? -1.454 2.754 43.028 1.00 34.69 105 HIS A C 1
ATOM 829 O O . HIS A 1 105 ? -0.767 1.908 43.589 1.00 34.69 105 HIS A O 1
ATOM 835 N N . GLU A 1 106 ? -2.446 3.390 43.656 1.00 35.94 106 GLU A N 1
ATOM 836 C CA . GLU A 1 106 ? -3.087 2.872 44.878 1.00 35.94 106 GLU A CA 1
ATOM 837 C C . GLU A 1 106 ? -4.555 3.361 44.910 1.00 35.94 106 GLU A C 1
ATOM 839 O O . GLU A 1 106 ? -4.798 4.548 45.084 1.00 35.94 106 GLU A O 1
ATOM 844 N N . THR A 1 107 ? -5.521 2.642 44.321 1.00 38.97 107 THR A N 1
ATOM 845 C CA . THR A 1 107 ? -6.295 1.473 44.810 1.00 38.97 107 THR A CA 1
ATOM 846 C C . THR A 1 107 ? -7.493 1.851 45.708 1.00 38.97 107 THR A C 1
ATOM 848 O O . THR A 1 107 ? -7.284 2.223 46.850 1.00 38.97 107 THR A O 1
ATOM 851 N N . LEU A 1 108 ? -8.722 1.603 45.191 1.00 40.25 108 LEU A N 1
ATOM 852 C CA . LEU A 1 108 ? -10.003 1.280 45.887 1.00 40.25 108 LEU A CA 1
ATOM 853 C C . LEU A 1 108 ? -10.578 2.339 46.881 1.00 40.25 108 LEU A C 1
ATOM 855 O O . LEU A 1 108 ? -9.842 3.027 47.553 1.00 40.25 108 LEU A O 1
ATOM 859 N N . GLN A 1 109 ? -11.881 2.544 47.124 1.00 39.44 109 GLN A N 1
ATOM 860 C CA . GLN A 1 109 ? -13.097 1.743 46.952 1.00 39.44 109 GLN A CA 1
ATOM 861 C C . GLN A 1 109 ? -14.349 2.610 47.264 1.00 39.44 109 GLN A C 1
ATOM 863 O O . GLN A 1 109 ? -14.305 3.444 48.157 1.00 39.44 109 GLN A O 1
ATOM 868 N N . LYS A 1 110 ? -15.475 2.284 46.607 1.00 39.03 110 LYS A N 1
ATOM 869 C CA . LYS A 1 110 ? -16.875 2.254 47.110 1.00 39.03 110 LYS A CA 1
ATOM 870 C C . LYS A 1 110 ? -17.575 3.512 47.689 1.00 39.03 110 LYS A C 1
ATOM 872 O O . LYS A 1 110 ? -17.290 3.978 48.782 1.00 39.03 110 LYS A O 1
ATOM 877 N N . THR A 1 111 ? -18.664 3.893 47.013 1.00 41.94 111 THR A N 1
ATOM 878 C CA . THR A 1 111 ? -19.892 4.552 47.524 1.00 41.94 111 THR A CA 1
ATOM 879 C C . THR A 1 111 ? -20.558 3.743 48.664 1.00 41.94 111 THR A C 1
ATOM 881 O O . THR A 1 111 ? -20.344 2.525 48.704 1.00 41.94 111 THR A O 1
ATOM 884 N N . PRO A 1 112 ? -21.403 4.338 49.550 1.00 48.66 112 PRO A N 1
ATOM 885 C CA . PRO A 1 112 ? -22.800 4.662 49.187 1.00 48.66 112 PRO A CA 1
ATOM 886 C C . PRO A 1 112 ? -23.472 5.886 49.874 1.00 48.66 112 PRO A C 1
ATOM 888 O O . PRO A 1 112 ? -23.019 6.387 50.891 1.00 48.66 112 PRO A O 1
ATOM 891 N N . ALA A 1 113 ? -24.587 6.295 49.249 1.00 41.53 113 ALA A N 1
ATOM 892 C CA . ALA A 1 113 ? -25.873 6.828 49.744 1.00 41.53 113 ALA A CA 1
ATOM 893 C C . ALA A 1 113 ? -25.984 7.774 50.968 1.00 41.53 113 ALA A C 1
ATOM 895 O O . ALA A 1 113 ? -25.615 7.431 52.081 1.00 41.53 113 ALA A O 1
ATOM 896 N N . ALA A 1 114 ? -26.667 8.900 50.706 1.00 40.72 114 ALA A N 1
ATOM 897 C CA . ALA A 1 114 ? -27.748 9.548 51.468 1.00 40.72 114 ALA A CA 1
ATOM 898 C C . ALA A 1 114 ? -27.811 9.385 53.001 1.00 40.72 114 ALA A C 1
ATOM 900 O O . ALA A 1 114 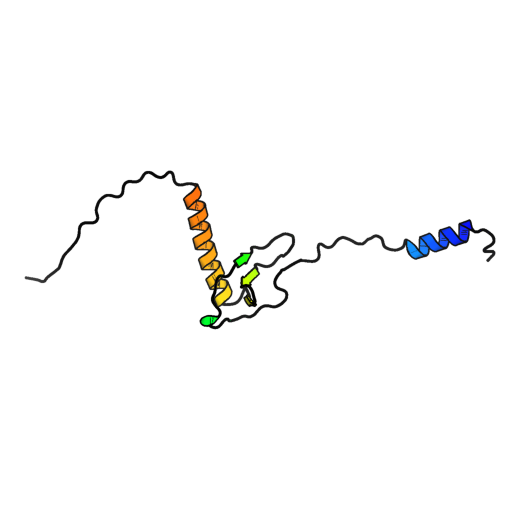? -28.058 8.291 53.501 1.00 40.72 114 ALA A O 1
ATOM 901 N N . SER A 1 115 ? -27.832 10.513 53.717 1.00 42.81 115 SER A N 1
ATOM 902 C CA . SER A 1 115 ? -29.069 11.073 54.285 1.00 42.81 115 SER A CA 1
ATOM 903 C C . SER A 1 115 ? -28.862 12.510 54.753 1.00 42.81 115 SER A C 1
ATOM 905 O O . SER A 1 115 ? -27.691 12.896 54.961 1.00 42.81 115 SER A O 1
#

Radius of gyration: 31.05 Å; Cα contacts (8 Å, |Δi|>4): 87; chains: 1; bounding box: 56×27×113 Å

Secondary structure (DSSP, 8-state):
-----HHHHHHHHHHHHSS------------S-SS-BS---GGG----EEEPPBTTBSS-EEEETTEEEPTTSHHHHHHHHHHHHHHHHHHHHTT--S--PPP------------

Nearest PDB structures (foldseek):
  4r9w-assembly1_B-2  TM=6.855E-01  e=2.058E-02  Homo sapiens
  1tvx-assembly1_D  TM=6.002E-01  e=7.778E-03  Homo sapiens
  4hsv-assembly1_D  TM=7.446E-01  e=5.103E-02  Homo sapiens
  2n55-assembly1_A  TM=6.130E-01  e=1.750E-01  Homo sapiens

Solvent-accessible surface area (backbone atoms only — not comparable to full-atom values): 7576 Å² total; per-residue (Å²): 135,84,86,81,46,74,65,58,54,52,53,52,50,47,58,71,69,58,66,78,87,74,71,72,80,68,78,70,68,65,52,89,66,87,63,66,39,63,76,77,57,79,92,68,68,62,82,65,48,78,43,72,60,46,96,47,21,88,52,60,42,36,36,34,104,88,50,30,42,28,47,88,24,77,58,27,46,51,52,50,54,52,49,54,53,51,52,50,52,55,58,50,59,76,71,58,80,94,76,78,88,82,83,83,91,80,81,89,81,84,85,84,82,89,134

pLDDT: mean 72.77, std 19.66, range [30.58, 95.88]

InterPro domains:
  IPR001811 Chemokine interleukin-8-like domain [PF00048] (29-81)
  IPR036048 Chemokine interleukin-8-like superfamily [SSF54117] (13-84)

Sequence (115 aa):
MDYRSPAAVLIMLVLLCGGDLNTAMSIRERCECLETVDKLTWRQITDFQVTPRSELCNSVQITNQKVCLNPESRQGKKIQNCWNRDAALHFHRSETPKNITSPAHETLQKTPAAS

Foldseek 3Di:
DDPPDVVVVVVVVCVVVVPDPPPPPPLAADDPDPDADQDDDPVPPDDWDWAAADPNHRDIWTDDPPHTHDCPHPVNVVVVVVVVVVVVVVVVVVPDDPDDDDDDDDDDDDDDDDD

Mean predicted aligned error: 17.5 Å

Organism: Scleropages formosus (NCBI:txid113540)